Protein AF-A0A0Q4K9Y9-F1 (afdb_monomer_lite)

Structure (mmCIF, N/CA/C/O backbone):
data_AF-A0A0Q4K9Y9-F1
#
_entry.id   AF-A0A0Q4K9Y9-F1
#
loop_
_atom_site.group_PDB
_atom_site.id
_atom_site.type_symbol
_atom_site.label_atom_id
_atom_site.label_alt_id
_atom_site.label_comp_id
_atom_site.label_asym_id
_atom_site.label_entity_id
_atom_site.label_seq_id
_atom_site.pdbx_PDB_ins_code
_atom_site.Cartn_x
_atom_site.Cartn_y
_atom_site.Cartn_z
_atom_site.occupancy
_atom_site.B_iso_or_equiv
_atom_site.auth_seq_id
_atom_site.auth_comp_id
_atom_site.auth_asym_id
_atom_site.auth_atom_id
_atom_site.pdbx_PDB_model_num
ATOM 1 N N . MET A 1 1 ? -33.962 50.271 16.141 1.00 44.88 1 MET A N 1
ATOM 2 C CA . MET A 1 1 ? -34.435 49.535 14.952 1.00 44.88 1 MET A CA 1
ATOM 3 C C . MET A 1 1 ? -33.599 49.974 13.763 1.00 44.88 1 MET A C 1
ATOM 5 O O . MET A 1 1 ? -33.910 50.994 13.171 1.00 44.88 1 MET A O 1
ATOM 9 N N . THR A 1 2 ? -32.533 49.243 13.445 1.00 39.34 2 THR A N 1
ATOM 10 C CA . THR A 1 2 ? -31.875 49.299 12.133 1.00 39.34 2 THR A CA 1
ATOM 11 C C . THR A 1 2 ? -31.381 47.895 11.804 1.00 39.34 2 THR A C 1
ATOM 13 O O . THR A 1 2 ? -30.745 47.233 12.619 1.00 39.34 2 THR A O 1
ATOM 16 N N . SER A 1 3 ? -31.825 47.439 10.639 1.00 38.53 3 SER A N 1
ATOM 17 C CA . SER A 1 3 ? -31.730 46.093 10.086 1.00 38.53 3 SER A CA 1
ATOM 18 C C . SER A 1 3 ? -30.306 45.798 9.615 1.00 38.53 3 SER A C 1
ATOM 20 O O . SER A 1 3 ? -29.709 46.633 8.938 1.00 38.53 3 SER A O 1
ATOM 22 N N . SER A 1 4 ? -29.763 44.627 9.946 1.00 48.81 4 SER A N 1
ATOM 23 C CA . SER A 1 4 ? -28.552 44.104 9.308 1.00 48.81 4 SER A CA 1
ATOM 24 C C . SER A 1 4 ? -28.963 43.116 8.221 1.00 48.81 4 SER A C 1
ATOM 26 O O . SER A 1 4 ? -29.348 41.987 8.513 1.00 48.81 4 SER A O 1
ATOM 28 N N . ASP A 1 5 ? -28.889 43.562 6.969 1.00 46.50 5 ASP A N 1
ATOM 29 C CA . ASP A 1 5 ? -28.986 42.718 5.779 1.00 46.50 5 ASP A CA 1
ATOM 30 C C . ASP A 1 5 ? -27.807 41.732 5.744 1.00 46.50 5 ASP A C 1
ATOM 32 O O . ASP A 1 5 ? -26.665 42.090 5.448 1.00 46.50 5 ASP A O 1
ATOM 36 N N . VAL A 1 6 ? -28.087 40.467 6.057 1.00 47.22 6 VAL A N 1
ATOM 37 C CA . VAL A 1 6 ? -27.163 39.351 5.843 1.00 47.22 6 VAL A CA 1
ATOM 38 C C . VAL A 1 6 ? -27.212 38.981 4.360 1.00 47.22 6 VAL A C 1
ATOM 40 O O . VAL A 1 6 ? -28.148 38.334 3.894 1.00 47.22 6 VAL A O 1
ATOM 43 N N . ARG A 1 7 ? -26.188 39.381 3.600 1.00 43.59 7 ARG A N 1
ATOM 44 C CA . ARG A 1 7 ? -25.961 38.875 2.238 1.00 43.59 7 ARG A CA 1
ATOM 45 C C . ARG A 1 7 ? -25.400 37.456 2.321 1.00 43.59 7 ARG A C 1
ATOM 47 O O . ARG A 1 7 ? -24.248 37.262 2.697 1.00 43.59 7 ARG A O 1
ATOM 54 N N . ILE A 1 8 ? -26.216 36.472 1.959 1.00 41.38 8 ILE A N 1
ATOM 55 C CA . ILE A 1 8 ? -25.794 35.079 1.767 1.00 41.38 8 ILE A CA 1
ATOM 56 C C . ILE A 1 8 ? -24.933 35.018 0.491 1.00 41.38 8 ILE A C 1
ATOM 58 O O . ILE A 1 8 ? -25.406 35.461 -0.559 1.00 41.38 8 ILE A O 1
ATOM 62 N N . PRO A 1 9 ? -23.694 34.495 0.523 1.00 37.50 9 PRO A N 1
ATOM 63 C CA . PRO A 1 9 ? -22.949 34.247 -0.703 1.00 37.50 9 PRO A CA 1
ATOM 64 C C . PRO A 1 9 ? -23.558 33.052 -1.450 1.00 37.50 9 PRO A C 1
ATOM 66 O O . PRO A 1 9 ? -23.695 31.957 -0.907 1.00 37.50 9 PRO A O 1
ATOM 69 N N . THR A 1 10 ? -23.934 33.288 -2.706 1.00 39.50 10 THR A N 1
ATOM 70 C CA . THR A 1 10 ? -24.379 32.281 -3.675 1.00 39.50 10 THR A CA 1
ATOM 71 C C . THR A 1 10 ? -23.350 31.157 -3.784 1.00 39.50 10 THR A C 1
ATOM 73 O O . THR A 1 10 ? -22.170 31.415 -4.017 1.00 39.50 10 THR A O 1
ATOM 76 N N . ALA A 1 11 ? -23.807 29.913 -3.625 1.00 40.59 11 ALA A N 1
ATOM 77 C CA . ALA A 1 11 ? -23.000 28.713 -3.793 1.00 40.59 11 ALA A CA 1
ATOM 78 C C . ALA A 1 11 ? -22.326 28.708 -5.174 1.00 40.59 11 ALA A C 1
ATOM 80 O O . ALA A 1 11 ? -22.996 28.756 -6.205 1.00 40.59 11 ALA A O 1
ATOM 81 N N . ALA A 1 12 ? -20.994 28.651 -5.184 1.00 38.41 12 ALA A N 1
ATOM 82 C CA . ALA A 1 12 ? -20.236 28.367 -6.386 1.00 38.41 12 ALA A CA 1
ATOM 83 C C . ALA A 1 12 ? -20.557 26.932 -6.817 1.00 38.41 12 ALA A C 1
ATOM 85 O O . ALA A 1 12 ? -20.251 25.979 -6.099 1.00 38.41 12 ALA A O 1
ATOM 86 N N . THR A 1 13 ? -21.189 26.784 -7.980 1.00 37.94 13 THR A N 1
ATOM 87 C CA . THR A 1 13 ? -21.278 25.509 -8.688 1.00 37.94 13 THR A CA 1
ATOM 88 C C . THR A 1 13 ? -19.859 24.986 -8.866 1.00 37.94 13 THR A C 1
ATOM 90 O O . THR A 1 13 ? -19.076 25.544 -9.631 1.00 37.94 13 THR A O 1
ATOM 93 N N . THR A 1 14 ? -19.501 23.941 -8.122 1.00 46.16 14 THR A N 1
ATOM 94 C CA . THR A 1 14 ? -18.290 23.172 -8.388 1.00 46.16 14 THR A CA 1
ATOM 95 C C . THR A 1 14 ? -18.516 22.455 -9.711 1.00 46.16 14 THR A C 1
ATOM 97 O O . THR A 1 14 ? -19.141 21.397 -9.756 1.00 46.16 14 THR A O 1
ATOM 100 N N . GLU A 1 15 ? -18.058 23.054 -10.808 1.00 39.78 15 GLU A N 1
ATOM 101 C CA . GLU A 1 15 ? -17.815 22.292 -12.022 1.00 39.78 15 GLU A CA 1
ATOM 102 C C . GLU A 1 15 ? -16.814 21.199 -11.649 1.00 39.78 15 GLU A C 1
ATOM 104 O O . GLU A 1 15 ? -15.682 21.468 -11.245 1.00 39.78 15 GLU A O 1
ATOM 109 N N . ALA A 1 16 ? -17.273 19.951 -11.695 1.00 40.25 16 ALA A N 1
ATOM 110 C CA . ALA A 1 16 ? -16.411 18.797 -11.563 1.00 40.25 16 ALA A CA 1
ATOM 111 C C . ALA A 1 16 ? -15.458 18.805 -12.763 1.00 40.25 16 ALA A C 1
ATOM 113 O O . ALA A 1 16 ? -15.778 18.289 -13.835 1.00 40.25 16 ALA A O 1
ATOM 114 N N . THR A 1 17 ? -14.291 19.426 -12.586 1.00 36.25 17 THR A N 1
ATOM 115 C CA . THR A 1 17 ? -13.165 19.303 -13.505 1.00 36.25 17 THR A CA 1
ATOM 116 C C . THR A 1 17 ? -12.849 17.821 -13.611 1.00 36.25 17 THR A C 1
ATOM 118 O O . THR A 1 17 ? -12.277 17.220 -12.704 1.00 36.25 17 THR A O 1
ATOM 121 N N . THR A 1 18 ? -13.281 17.220 -14.716 1.00 44.06 18 THR A N 1
ATOM 122 C CA . THR A 1 18 ? -12.897 15.862 -15.087 1.00 44.06 18 THR A CA 1
ATOM 123 C C . THR A 1 18 ? -11.371 15.856 -15.158 1.00 44.06 18 THR A C 1
ATOM 125 O O . THR A 1 18 ? -10.824 16.630 -15.950 1.00 44.06 18 THR A O 1
ATOM 128 N N . PRO A 1 19 ? -10.654 15.068 -14.332 1.00 45.28 19 PRO A N 1
ATOM 129 C CA . PRO A 1 19 ? -9.206 15.012 -14.425 1.00 45.28 19 PRO A CA 1
ATOM 130 C C . PRO A 1 19 ? -8.852 14.583 -15.844 1.00 45.28 19 PRO A C 1
ATOM 132 O O . PRO A 1 19 ? -9.357 13.570 -16.332 1.00 45.28 19 PRO A O 1
ATOM 135 N N . ALA A 1 20 ? -8.037 15.393 -16.521 1.00 43.62 20 ALA A N 1
ATOM 136 C CA . ALA A 1 20 ? -7.559 15.084 -17.855 1.00 43.62 20 ALA A CA 1
ATOM 137 C C . ALA A 1 20 ? -6.973 13.669 -17.838 1.00 43.62 20 ALA A C 1
ATOM 139 O O . ALA A 1 20 ? -6.136 13.357 -16.988 1.00 43.62 20 ALA A O 1
ATOM 140 N N . ALA A 1 21 ? -7.446 12.825 -18.755 1.00 46.53 21 ALA A N 1
ATOM 141 C CA . ALA A 1 21 ? -6.944 11.479 -18.970 1.00 46.53 21 ALA A CA 1
ATOM 142 C C . ALA A 1 21 ? -5.487 11.564 -19.452 1.00 46.53 21 ALA A C 1
ATOM 144 O O . ALA A 1 21 ? -5.197 11.496 -20.645 1.00 46.53 21 ALA A O 1
ATOM 145 N N . GLY A 1 22 ? -4.563 11.772 -18.513 1.00 44.88 22 GLY A N 1
ATOM 146 C CA . GLY A 1 22 ? -3.159 11.466 -18.712 1.00 44.88 22 GLY A CA 1
ATOM 147 C C . GLY A 1 22 ? -3.084 9.998 -19.092 1.00 44.88 22 GLY A C 1
ATOM 148 O O . GLY A 1 22 ? -3.774 9.181 -18.480 1.00 44.88 22 GLY A O 1
ATOM 149 N N . SER A 1 23 ? -2.333 9.700 -20.151 1.00 47.75 23 SER A N 1
ATOM 150 C CA . SER A 1 23 ? -2.099 8.353 -20.669 1.00 47.75 23 SER A CA 1
ATOM 151 C C . SER A 1 23 ? -2.055 7.349 -19.523 1.00 47.75 23 SER A C 1
ATOM 153 O O . SER A 1 23 ? -1.130 7.380 -18.715 1.00 47.75 23 SER A O 1
ATOM 155 N N . LEU A 1 24 ? -3.091 6.517 -19.422 1.00 51.66 24 LEU A N 1
ATOM 156 C CA . LEU A 1 24 ? -3.132 5.449 -18.439 1.00 51.66 24 LEU A CA 1
ATOM 157 C C . LEU A 1 24 ? -1.911 4.579 -18.718 1.00 51.66 24 LEU A C 1
ATOM 159 O O . LEU A 1 24 ? -1.818 3.986 -19.796 1.00 51.66 24 LEU A O 1
ATOM 163 N N . ASP A 1 25 ? -0.963 4.542 -17.783 1.00 60.56 25 ASP A N 1
ATOM 164 C CA . ASP A 1 25 ? 0.138 3.591 -17.842 1.00 60.56 25 ASP A CA 1
ATOM 165 C C . ASP A 1 25 ? -0.470 2.212 -18.115 1.00 60.56 25 ASP A C 1
ATOM 167 O O . ASP A 1 25 ? -1.469 1.847 -17.496 1.00 60.56 25 ASP A O 1
ATOM 171 N N . ALA A 1 26 ? 0.074 1.429 -19.047 1.00 59.56 26 ALA A N 1
ATOM 172 C CA . ALA A 1 26 ? -0.499 0.116 -19.372 1.00 59.56 26 ALA A CA 1
ATOM 173 C C . ALA A 1 26 ? -0.608 -0.794 -18.126 1.00 59.56 26 ALA A C 1
ATOM 175 O O . ALA A 1 26 ? -1.499 -1.633 -18.038 1.00 59.56 26 ALA A O 1
ATOM 176 N N . GLN A 1 27 ? 0.256 -0.565 -17.128 1.00 59.00 27 GLN A N 1
ATOM 177 C CA . GLN A 1 27 ? 0.228 -1.204 -15.806 1.00 59.00 27 GLN A CA 1
ATOM 178 C C . GLN A 1 27 ? -0.930 -0.724 -14.910 1.00 59.00 27 GLN A C 1
ATOM 180 O O . GLN A 1 27 ? -1.291 -1.395 -13.947 1.00 59.00 27 GLN A O 1
ATOM 185 N N . ALA A 1 28 ? -1.515 0.438 -15.198 1.00 62.59 28 ALA A N 1
ATOM 186 C CA . ALA A 1 28 ? -2.654 0.993 -14.482 1.00 62.59 28 ALA A CA 1
ATOM 187 C C . ALA A 1 28 ? -4.012 0.464 -14.963 1.00 62.59 28 ALA A C 1
ATOM 189 O O . ALA A 1 28 ? -5.014 0.608 -14.257 1.00 62.59 28 ALA A O 1
ATOM 190 N N . VAL A 1 29 ? -4.055 -0.172 -16.136 1.00 70.94 29 VAL A N 1
ATOM 191 C CA . VAL A 1 29 ? -5.284 -0.735 -16.701 1.00 70.94 29 VAL A CA 1
ATOM 192 C C . VAL A 1 29 ? -5.828 -1.826 -15.774 1.00 70.94 29 VAL A C 1
ATOM 194 O O . VAL A 1 29 ? -5.149 -2.799 -15.463 1.00 70.94 29 VAL A O 1
ATOM 197 N N . GLY A 1 30 ? -7.069 -1.652 -15.312 1.00 74.06 30 GLY A N 1
ATOM 198 C CA . GLY A 1 30 ? -7.739 -2.583 -14.397 1.00 74.06 30 GLY A CA 1
ATOM 199 C C . GLY A 1 30 ? -7.471 -2.343 -12.906 1.00 74.06 30 GLY A C 1
ATOM 200 O O . GLY A 1 30 ? -8.092 -3.007 -12.074 1.00 74.06 30 GLY A O 1
ATOM 201 N N . ARG A 1 31 ? -6.614 -1.379 -12.534 1.00 74.75 31 ARG A N 1
ATOM 202 C CA . ARG A 1 31 ? -6.462 -0.970 -11.127 1.00 74.75 31 ARG A CA 1
ATOM 203 C C . ARG A 1 31 ? -7.713 -0.233 -10.657 1.00 74.75 31 ARG A C 1
ATOM 205 O O . ARG A 1 31 ? -8.300 0.565 -11.385 1.00 74.75 31 ARG A O 1
ATOM 212 N N . ARG A 1 32 ? -8.088 -0.462 -9.400 1.00 79.88 32 ARG A N 1
ATOM 213 C CA . ARG A 1 32 ? -9.171 0.257 -8.725 1.00 79.88 32 ARG A CA 1
ATOM 214 C C . ARG A 1 32 ? -8.599 1.040 -7.552 1.00 79.88 32 ARG A C 1
ATOM 216 O O . ARG A 1 32 ? -7.922 0.463 -6.707 1.00 79.88 32 ARG A O 1
ATOM 223 N N . ILE A 1 33 ? -8.903 2.334 -7.486 1.00 81.19 33 ILE A N 1
ATOM 224 C CA . ILE A 1 33 ? -8.638 3.137 -6.290 1.00 81.19 33 ILE A CA 1
ATOM 225 C C . ILE A 1 33 ? -9.729 2.813 -5.268 1.00 81.19 33 ILE A C 1
ATOM 227 O O . ILE A 1 33 ? -10.920 2.882 -5.578 1.00 81.19 33 ILE A O 1
ATOM 231 N N . LEU A 1 34 ? -9.317 2.420 -4.065 1.00 81.50 34 LEU A N 1
ATOM 232 C CA . LEU A 1 34 ? -10.215 2.119 -2.955 1.00 81.50 34 LEU A CA 1
ATOM 233 C C . LEU A 1 34 ? -10.232 3.295 -1.980 1.00 81.50 34 LEU A C 1
ATOM 235 O O . LEU A 1 34 ? -9.189 3.867 -1.673 1.00 81.50 34 LEU A O 1
ATOM 239 N N . SER A 1 35 ? -11.417 3.632 -1.472 1.00 83.94 35 SER A N 1
ATOM 240 C CA . SER A 1 35 ? -11.558 4.595 -0.380 1.00 83.94 35 SER A CA 1
ATOM 241 C C . SER A 1 35 ? -11.353 3.868 0.945 1.00 83.94 35 SER A C 1
ATOM 243 O O . SER A 1 35 ? -12.245 3.154 1.407 1.00 83.94 35 SER A O 1
ATOM 245 N N . THR A 1 36 ? -10.178 4.029 1.547 1.00 86.94 36 THR A N 1
ATOM 246 C CA . THR A 1 36 ? -9.765 3.300 2.754 1.00 86.94 36 THR A CA 1
ATOM 247 C C . THR A 1 36 ? -9.843 4.184 3.991 1.00 86.94 36 THR A C 1
ATOM 249 O O . THR A 1 36 ? -9.350 5.307 3.957 1.00 86.94 36 THR A O 1
ATOM 252 N N . ALA A 1 37 ? -10.416 3.670 5.077 1.00 87.75 37 ALA A N 1
ATOM 253 C CA . ALA A 1 37 ? -10.360 4.301 6.392 1.00 87.75 37 ALA A CA 1
ATOM 254 C C . ALA A 1 37 ? -9.014 4.023 7.077 1.00 87.75 37 ALA A C 1
ATOM 256 O O . ALA A 1 37 ? -8.411 4.929 7.648 1.00 87.75 37 ALA A O 1
ATOM 257 N N . PHE A 1 38 ? -8.517 2.784 6.970 1.00 87.56 38 PHE A N 1
ATOM 258 C CA . PHE A 1 38 ? -7.258 2.371 7.587 1.00 87.56 38 PHE A CA 1
ATOM 259 C C . PHE A 1 38 ? -6.466 1.414 6.698 1.00 87.56 38 PHE A C 1
ATOM 261 O O . PHE A 1 38 ? -7.020 0.548 6.018 1.00 87.56 38 PHE A O 1
ATOM 268 N N . VAL A 1 39 ? -5.141 1.553 6.754 1.00 89.44 39 VAL A N 1
ATOM 269 C CA . VAL A 1 39 ? -4.180 0.602 6.190 1.00 89.44 39 VAL A CA 1
ATOM 270 C C . VAL A 1 39 ? -3.188 0.240 7.286 1.00 89.44 39 VAL A C 1
ATOM 272 O O . VAL A 1 39 ? -2.571 1.120 7.887 1.00 89.44 39 VAL A O 1
ATOM 275 N N . ARG A 1 40 ? -3.027 -1.057 7.546 1.00 89.00 40 ARG A N 1
ATOM 276 C CA . ARG A 1 40 ? -2.082 -1.575 8.538 1.00 89.00 40 ARG A CA 1
ATOM 277 C C . ARG A 1 40 ? -1.145 -2.585 7.890 1.00 89.00 40 ARG A C 1
ATOM 279 O O . ARG A 1 40 ? -1.599 -3.565 7.303 1.00 89.00 40 ARG A O 1
ATOM 286 N N . VAL A 1 41 ? 0.155 -2.356 8.064 1.00 84.44 41 VAL A N 1
ATOM 287 C CA . VAL A 1 41 ? 1.217 -3.313 7.736 1.00 84.44 41 VAL A CA 1
ATOM 288 C C . VAL A 1 41 ? 1.625 -4.003 9.031 1.00 84.44 41 VAL A C 1
ATOM 290 O O . VAL A 1 41 ? 2.126 -3.357 9.953 1.00 84.44 41 VAL A O 1
ATOM 293 N N . GLY A 1 42 ? 1.335 -5.294 9.138 1.00 79.56 42 GLY A N 1
ATOM 294 C CA . GLY A 1 42 ? 1.705 -6.095 10.294 1.00 79.56 42 GLY A CA 1
ATOM 295 C C . GLY A 1 42 ? 3.142 -6.624 10.186 1.00 79.56 42 GLY A C 1
ATOM 296 O O . GLY A 1 42 ? 3.626 -6.879 9.080 1.00 79.56 42 GLY A O 1
ATOM 297 N N . PRO A 1 43 ? 3.845 -6.818 11.318 1.00 76.62 43 PRO A N 1
ATOM 298 C CA . PRO A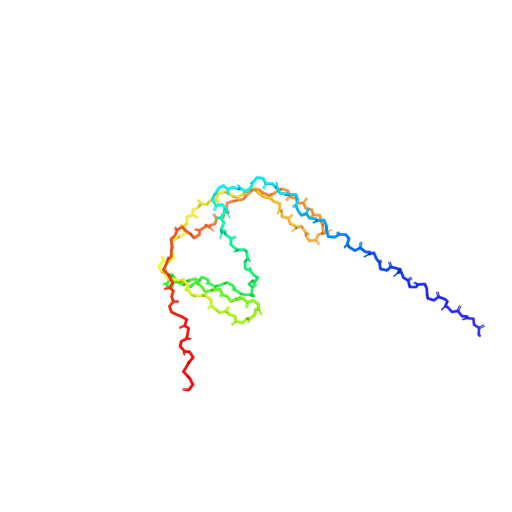 1 43 ? 5.180 -7.430 11.331 1.00 76.62 43 PRO A CA 1
ATOM 299 C C . PRO A 1 43 ? 5.161 -8.910 10.905 1.00 76.62 43 PRO A C 1
ATOM 301 O O . PRO A 1 43 ? 6.205 -9.503 10.660 1.00 76.62 43 PRO A O 1
ATOM 304 N N . ASP A 1 44 ? 3.971 -9.497 10.821 1.00 77.19 44 ASP A N 1
ATOM 305 C CA . ASP A 1 44 ? 3.655 -10.858 10.397 1.00 77.19 44 ASP A CA 1
ATOM 306 C C . ASP A 1 44 ? 3.558 -11.017 8.865 1.00 77.19 44 ASP A C 1
ATOM 308 O O . ASP A 1 44 ? 3.245 -12.104 8.381 1.00 77.19 44 ASP A O 1
ATOM 312 N N . GLY A 1 45 ? 3.816 -9.954 8.091 1.00 74.88 45 GLY A N 1
ATOM 313 C CA . GLY A 1 45 ? 3.739 -9.982 6.624 1.00 74.88 45 GLY A CA 1
ATOM 314 C C . GLY A 1 45 ? 2.319 -9.822 6.074 1.00 74.88 45 GLY A C 1
ATOM 315 O O . GLY A 1 45 ? 2.065 -10.144 4.909 1.00 74.88 45 GLY A O 1
ATOM 316 N N . TYR A 1 46 ? 1.394 -9.332 6.906 1.00 86.81 46 TYR A N 1
ATOM 317 C CA . TYR A 1 46 ? 0.009 -9.071 6.533 1.00 86.81 46 TYR A CA 1
ATOM 318 C C . TYR A 1 46 ? -0.200 -7.600 6.194 1.00 86.81 46 TYR A C 1
ATOM 320 O O . TYR A 1 46 ? 0.242 -6.707 6.921 1.00 86.81 46 TYR A O 1
ATOM 328 N N . LEU A 1 47 ? -0.961 -7.347 5.131 1.00 89.81 47 LEU A N 1
ATOM 329 C CA . LEU A 1 47 ? -1.486 -6.021 4.818 1.00 89.81 47 LEU A CA 1
ATOM 330 C C . LEU A 1 47 ? -3.005 -6.054 4.965 1.00 89.81 47 LEU A C 1
ATOM 332 O O . LEU A 1 47 ? -3.698 -6.777 4.249 1.00 89.81 47 LEU A O 1
ATOM 336 N N . THR A 1 48 ? -3.512 -5.300 5.937 1.00 90.69 48 THR A N 1
ATOM 337 C CA . THR A 1 48 ? -4.951 -5.162 6.188 1.00 90.69 48 THR A CA 1
ATOM 338 C C . THR A 1 48 ? -5.410 -3.804 5.684 1.00 90.69 48 THR A C 1
ATOM 340 O O . THR A 1 48 ? -4.821 -2.782 6.044 1.00 90.69 48 THR A O 1
ATOM 343 N N . VAL A 1 49 ? -6.451 -3.801 4.856 1.00 90.25 49 VAL A N 1
ATOM 344 C CA . VAL A 1 49 ? -7.074 -2.595 4.311 1.00 90.25 49 VAL A CA 1
ATOM 345 C C . VAL A 1 49 ? -8.536 -2.591 4.710 1.00 90.25 49 VAL A C 1
ATOM 347 O O . VAL A 1 49 ? -9.284 -3.496 4.346 1.00 90.25 49 VAL A O 1
ATOM 350 N N . GLU A 1 50 ? -8.943 -1.563 5.436 1.00 92.00 50 GLU A N 1
ATOM 351 C CA . GLU A 1 50 ? -10.339 -1.333 5.784 1.00 92.00 50 GLU A CA 1
ATOM 352 C C . GLU A 1 50 ? -10.882 -0.218 4.897 1.00 92.00 50 GLU A C 1
ATOM 354 O O . GLU A 1 50 ? -10.402 0.917 4.922 1.00 92.00 50 GLU A O 1
ATOM 359 N N . GLU A 1 51 ? -11.866 -0.550 4.069 1.00 92.19 51 GLU A N 1
ATOM 360 C CA . GLU A 1 51 ? -12.608 0.408 3.261 1.00 92.19 51 GLU A CA 1
ATOM 361 C C . GLU A 1 51 ? -13.532 1.243 4.160 1.00 92.19 51 GLU A C 1
ATOM 363 O O . GLU A 1 51 ? -14.088 0.741 5.136 1.00 92.19 51 GLU A O 1
ATOM 368 N N . HIS A 1 52 ? -13.783 2.504 3.796 1.00 87.75 52 HIS A N 1
ATOM 369 C CA . HIS A 1 52 ? -14.728 3.370 4.521 1.00 87.75 52 HIS A CA 1
ATOM 370 C C . HIS A 1 52 ? -16.141 2.765 4.652 1.00 87.75 52 HIS A C 1
ATOM 372 O O . HIS A 1 52 ? -16.877 3.112 5.569 1.00 87.75 52 HIS A O 1
ATOM 378 N N . GLY A 1 53 ? -16.517 1.848 3.752 1.0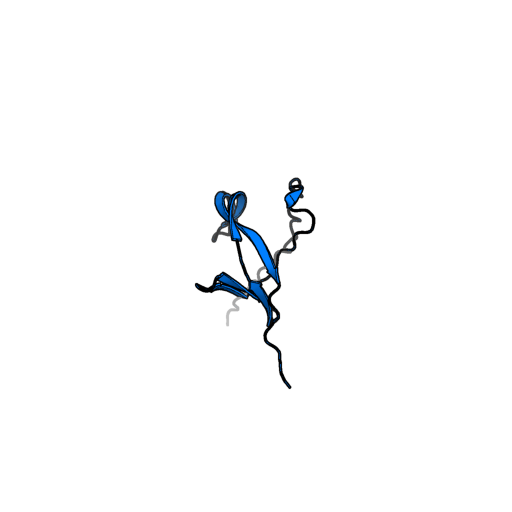0 85.94 53 GLY A N 1
ATOM 379 C CA . GLY A 1 53 ? -17.772 1.093 3.805 1.00 85.94 53 GLY A CA 1
ATOM 380 C C . GLY A 1 53 ? -17.768 -0.112 4.757 1.00 85.94 53 GLY A C 1
ATOM 381 O O . GLY A 1 53 ? -18.679 -0.928 4.677 1.00 85.94 53 GLY A O 1
ATOM 382 N N . GLY A 1 54 ? -16.742 -0.275 5.601 1.00 86.38 54 GLY A N 1
ATOM 383 C CA . GLY A 1 54 ? -16.638 -1.363 6.584 1.00 86.38 54 GLY A CA 1
ATOM 384 C C . GLY A 1 54 ? -16.155 -2.703 6.018 1.00 86.38 54 GLY A C 1
ATOM 385 O O . GLY A 1 54 ? -16.083 -3.693 6.739 1.00 86.38 54 GLY A O 1
ATOM 386 N N . ARG A 1 55 ? -15.812 -2.758 4.727 1.00 89.81 55 ARG A N 1
ATOM 387 C CA . ARG A 1 55 ? -15.222 -3.944 4.094 1.00 89.81 55 ARG A CA 1
ATOM 388 C C . ARG A 1 55 ? -13.749 -4.059 4.467 1.00 89.81 55 ARG A C 1
ATOM 390 O O . ARG A 1 55 ? -12.997 -3.109 4.271 1.00 89.81 55 ARG A O 1
ATOM 397 N N . THR A 1 56 ? -13.322 -5.242 4.895 1.00 90.44 56 THR A N 1
ATOM 398 C CA . THR A 1 56 ? -11.912 -5.520 5.194 1.00 90.44 56 THR A CA 1
ATOM 399 C C . THR A 1 56 ? -11.311 -6.451 4.148 1.00 90.44 56 THR A C 1
ATOM 401 O O . THR A 1 56 ? -11.834 -7.533 3.879 1.00 90.44 56 THR A O 1
ATOM 404 N N . LEU A 1 57 ? -10.182 -6.040 3.582 1.00 88.88 57 LEU A N 1
ATOM 405 C CA . LEU A 1 57 ? -9.332 -6.844 2.715 1.00 88.88 57 LEU A CA 1
ATOM 406 C C . LEU A 1 57 ? -8.082 -7.239 3.498 1.00 88.88 57 LEU A C 1
ATOM 408 O O . LEU A 1 57 ? -7.416 -6.390 4.091 1.00 88.88 57 LEU A O 1
ATOM 412 N N . VAL A 1 58 ? -7.751 -8.528 3.481 1.00 90.44 58 VAL A N 1
ATOM 413 C CA . VAL A 1 58 ? -6.531 -9.052 4.100 1.00 90.44 58 VAL A CA 1
ATOM 414 C C . VAL A 1 58 ? -5.666 -9.652 3.007 1.00 90.44 58 VAL A C 1
ATOM 416 O O . VAL A 1 58 ? -6.105 -10.538 2.276 1.00 90.44 58 VAL A O 1
ATOM 419 N N . LEU A 1 59 ? -4.429 -9.185 2.909 1.00 89.50 59 LEU A N 1
ATOM 420 C CA . LEU A 1 59 ? -3.401 -9.742 2.041 1.00 89.50 59 LEU A CA 1
ATOM 421 C C . LEU A 1 59 ? -2.327 -10.415 2.899 1.00 89.50 59 LEU A C 1
ATOM 423 O O . LEU A 1 59 ? -1.957 -9.899 3.954 1.00 89.50 59 LEU A O 1
ATOM 427 N N . ARG A 1 60 ? -1.853 -11.577 2.445 1.00 88.81 60 ARG A N 1
ATOM 428 C CA . ARG A 1 60 ? -0.804 -12.393 3.079 1.00 88.81 60 ARG A CA 1
ATOM 429 C C . ARG A 1 60 ? 0.374 -12.549 2.125 1.00 88.81 60 ARG A C 1
ATOM 431 O O . ARG A 1 60 ? 0.203 -12.370 0.919 1.00 88.81 60 ARG A O 1
ATOM 438 N N . ASP A 1 61 ? 1.539 -12.916 2.654 1.00 86.44 61 ASP A N 1
ATOM 439 C CA . ASP A 1 61 ? 2.774 -13.100 1.876 1.00 86.44 61 ASP A CA 1
ATOM 440 C C . ASP A 1 61 ? 3.092 -11.876 0.998 1.00 86.44 61 ASP A C 1
ATOM 442 O O . ASP A 1 61 ? 3.409 -11.990 -0.190 1.00 86.44 61 ASP A O 1
ATOM 446 N N . VAL A 1 62 ? 2.925 -10.681 1.574 1.00 85.56 62 VAL A N 1
ATOM 447 C CA . VAL A 1 62 ? 3.039 -9.417 0.844 1.00 85.56 62 VAL A CA 1
ATOM 448 C C . VAL A 1 62 ? 4.503 -9.143 0.522 1.00 85.56 62 VAL A C 1
ATOM 450 O O . VAL A 1 62 ? 5.330 -8.950 1.412 1.00 85.56 62 VAL A O 1
ATOM 453 N N . THR A 1 63 ? 4.817 -9.090 -0.768 1.00 85.50 63 THR A N 1
ATOM 454 C CA . THR A 1 63 ? 6.127 -8.675 -1.270 1.00 85.50 63 THR A CA 1
ATOM 455 C C . THR A 1 63 ? 6.037 -7.237 -1.754 1.00 85.50 63 THR A C 1
ATOM 457 O O . THR A 1 63 ? 5.256 -6.927 -2.657 1.00 85.50 63 THR A O 1
ATOM 460 N N . MET A 1 64 ? 6.850 -6.366 -1.159 1.00 83.62 64 MET A N 1
ATOM 461 C CA . MET A 1 64 ? 6.950 -4.962 -1.548 1.00 83.62 64 MET A CA 1
ATOM 462 C C . MET A 1 64 ? 8.072 -4.778 -2.573 1.00 83.62 64 MET A C 1
ATOM 464 O O . MET A 1 64 ? 9.200 -5.217 -2.351 1.00 83.62 64 MET A O 1
ATOM 468 N N . GLY A 1 65 ? 7.774 -4.112 -3.682 1.00 83.12 65 GLY A N 1
ATOM 469 C CA . GLY A 1 65 ? 8.755 -3.629 -4.649 1.00 83.12 65 GLY A CA 1
ATOM 470 C C . GLY A 1 65 ? 8.960 -2.126 -4.500 1.00 83.12 65 GLY A C 1
ATOM 471 O O . GLY A 1 65 ? 8.043 -1.404 -4.117 1.00 83.12 65 GLY A O 1
ATOM 472 N N . LYS A 1 66 ? 10.160 -1.633 -4.813 1.00 86.12 66 LYS A N 1
ATOM 473 C CA . LYS A 1 66 ? 10.392 -0.191 -4.940 1.00 86.12 66 LYS A CA 1
ATOM 474 C C . LYS A 1 66 ? 9.875 0.273 -6.300 1.00 86.12 66 LYS A C 1
ATOM 476 O O . LYS A 1 66 ? 10.237 -0.312 -7.321 1.00 86.12 66 LYS A O 1
ATOM 481 N N . HIS A 1 67 ? 9.098 1.344 -6.311 1.00 83.12 67 HIS A N 1
ATOM 482 C CA . HIS A 1 67 ? 8.663 2.003 -7.530 1.00 83.12 67 HIS A CA 1
ATOM 483 C C . HIS A 1 67 ? 8.761 3.518 -7.364 1.00 83.12 67 HIS A C 1
ATOM 485 O O . HIS A 1 67 ? 8.412 4.054 -6.315 1.00 83.12 67 HIS A O 1
ATOM 491 N N . ASP A 1 68 ? 9.234 4.216 -8.388 1.00 83.81 68 ASP A N 1
ATOM 492 C CA . ASP A 1 68 ? 9.248 5.674 -8.379 1.00 83.81 68 ASP A CA 1
ATOM 493 C C . ASP A 1 68 ? 7.964 6.157 -9.058 1.00 83.81 68 ASP A C 1
ATOM 495 O O . ASP A 1 68 ? 7.700 5.828 -10.213 1.00 83.81 68 ASP A O 1
ATOM 499 N N . TYR A 1 69 ? 7.140 6.908 -8.331 1.00 76.06 69 TYR A N 1
ATOM 500 C CA . TYR A 1 69 ? 5.903 7.472 -8.862 1.00 76.06 69 TYR A CA 1
ATOM 501 C C . TYR A 1 69 ? 6.068 8.972 -9.062 1.00 76.06 69 TYR A C 1
ATOM 503 O O . TYR A 1 69 ? 6.432 9.692 -8.130 1.00 76.06 69 TYR A O 1
ATOM 511 N N . CYS A 1 70 ? 5.748 9.432 -10.270 1.00 82.62 70 CYS A N 1
ATOM 512 C CA . CYS A 1 70 ? 5.629 10.840 -10.612 1.00 82.62 70 CYS A CA 1
ATOM 513 C C . CYS A 1 70 ? 4.169 11.154 -10.929 1.00 82.62 70 CYS A C 1
ATOM 515 O O . CYS A 1 70 ? 3.644 10.710 -11.947 1.00 82.62 70 CYS A O 1
ATOM 517 N N . GLY A 1 71 ? 3.514 11.941 -10.084 1.00 80.94 71 GLY A N 1
ATOM 518 C CA . GLY A 1 71 ? 2.110 12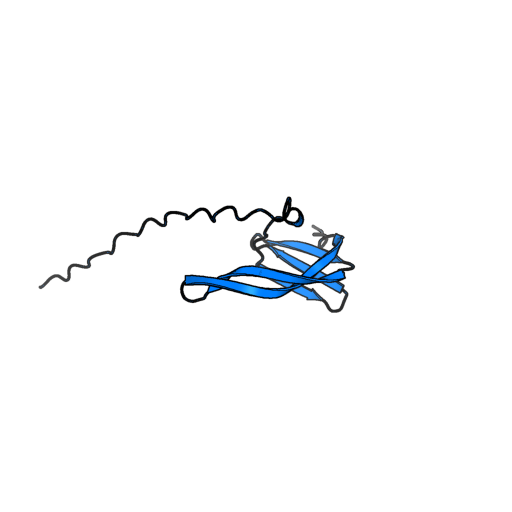.281 -10.267 1.00 80.94 71 GLY A CA 1
ATOM 519 C C . GLY A 1 71 ? 1.753 13.648 -9.724 1.00 80.94 71 GLY A C 1
ATOM 520 O O . GLY A 1 71 ? 2.615 14.440 -9.345 1.00 80.94 71 GLY A O 1
ATOM 521 N N . ILE A 1 72 ? 0.454 13.929 -9.716 1.00 82.81 72 ILE A N 1
ATOM 522 C CA . ILE A 1 72 ? -0.083 15.164 -9.159 1.00 82.81 72 ILE A CA 1
ATOM 523 C C . ILE A 1 72 ? -0.603 14.886 -7.752 1.00 82.81 72 ILE A C 1
ATOM 525 O O . ILE A 1 72 ? -1.436 14.002 -7.559 1.00 82.81 72 ILE A O 1
ATOM 529 N N . GLN A 1 73 ? -0.104 15.641 -6.778 1.00 79.19 73 GLN A N 1
ATOM 530 C CA . GLN A 1 73 ? -0.571 15.605 -5.399 1.00 79.19 73 GLN A CA 1
ATOM 531 C C . GLN A 1 73 ? -1.363 16.875 -5.096 1.00 79.19 73 GLN A C 1
ATOM 533 O O . GLN A 1 73 ? -0.925 17.982 -5.414 1.00 79.19 73 GLN A O 1
ATOM 538 N N . ALA A 1 74 ? -2.535 1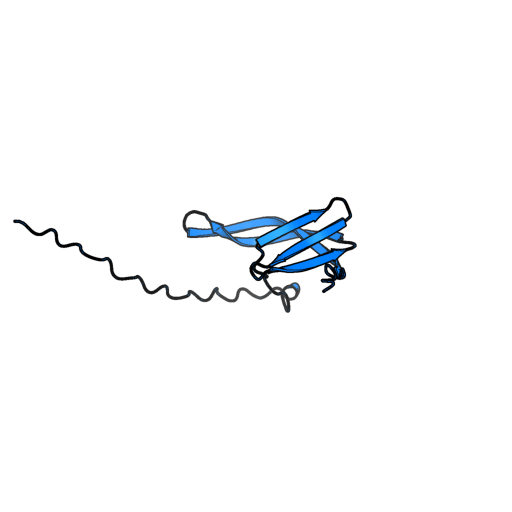6.700 -4.488 1.00 79.50 74 ALA A N 1
ATOM 539 C CA . ALA A 1 74 ? -3.292 17.803 -3.916 1.00 79.50 74 ALA A CA 1
ATOM 540 C C . ALA A 1 74 ? -2.602 18.270 -2.629 1.00 79.50 74 ALA A C 1
ATOM 542 O O . ALA A 1 74 ? -2.313 17.462 -1.742 1.00 79.50 74 ALA A O 1
ATOM 543 N N . LEU A 1 75 ? -2.312 19.564 -2.559 1.00 80.38 75 LEU A N 1
ATOM 544 C CA . LEU A 1 75 ? -1.683 20.219 -1.422 1.00 80.38 75 LEU A CA 1
ATOM 545 C C . LEU A 1 75 ? -2.758 20.729 -0.443 1.00 80.38 75 LEU A C 1
ATOM 547 O O . LEU A 1 75 ? -3.910 20.931 -0.837 1.00 80.38 75 LEU A O 1
ATOM 551 N N . PRO A 1 76 ? -2.408 20.958 0.837 1.00 81.94 76 PRO A N 1
ATOM 552 C CA . PRO A 1 76 ? -3.363 21.406 1.856 1.00 81.94 76 PRO A CA 1
ATOM 553 C C . PRO A 1 76 ? -4.040 22.752 1.554 1.00 81.94 76 PRO A C 1
ATOM 555 O O . PRO A 1 76 ? -5.104 23.035 2.094 1.00 81.94 76 PRO A O 1
ATOM 558 N N . ASP A 1 77 ? -3.432 23.579 0.704 1.00 87.50 77 ASP A N 1
ATOM 559 C CA . ASP A 1 77 ? -3.944 24.883 0.267 1.00 87.50 77 ASP A CA 1
ATOM 560 C C . ASP A 1 77 ? -4.897 24.795 -0.942 1.00 87.50 77 ASP A C 1
ATOM 562 O O . ASP A 1 77 ? -5.313 25.816 -1.488 1.00 87.50 77 ASP A O 1
ATOM 566 N N . GLY A 1 78 ? -5.249 23.577 -1.369 1.00 82.12 78 GLY A N 1
ATOM 567 C CA . GLY A 1 78 ? -6.114 23.330 -2.522 1.00 82.12 78 GLY A CA 1
ATOM 568 C C . GLY A 1 78 ? -5.406 23.459 -3.871 1.00 82.12 78 GLY A C 1
ATOM 569 O O . GLY A 1 78 ? -6.041 23.270 -4.910 1.00 82.12 78 GLY A O 1
ATOM 570 N N . THR A 1 79 ? -4.103 23.749 -3.886 1.00 88.50 79 THR A N 1
ATOM 571 C CA . THR A 1 79 ? -3.311 23.718 -5.116 1.00 88.50 79 THR A CA 1
ATOM 572 C C . THR A 1 79 ? -2.894 22.288 -5.460 1.00 88.50 79 THR A C 1
ATOM 574 O O . THR A 1 79 ? -3.019 21.355 -4.664 1.00 88.50 79 THR A O 1
ATOM 577 N N . THR A 1 80 ? -2.418 22.089 -6.688 1.00 85.12 80 THR A N 1
ATOM 578 C CA . THR A 1 80 ? -1.885 20.799 -7.129 1.00 85.12 80 THR A CA 1
ATOM 579 C C . THR A 1 80 ? -0.429 20.955 -7.539 1.00 85.12 80 THR A C 1
ATOM 581 O O . THR A 1 80 ? -0.067 21.890 -8.253 1.00 85.12 80 THR A O 1
ATOM 584 N N . GLY A 1 81 ? 0.419 20.043 -7.068 1.00 82.75 81 GLY A N 1
ATOM 585 C CA . GLY A 1 81 ? 1.849 20.029 -7.364 1.00 82.75 81 GLY A CA 1
ATOM 586 C C . GLY A 1 81 ? 2.258 18.729 -8.040 1.00 82.75 81 GLY A C 1
ATOM 587 O O . GLY A 1 81 ? 1.716 17.666 -7.733 1.00 82.75 81 GLY A O 1
ATOM 588 N N . LYS A 1 82 ? 3.237 18.794 -8.951 1.00 86.94 82 LYS A N 1
ATOM 589 C CA . LYS A 1 82 ? 3.916 17.582 -9.423 1.00 86.94 82 LYS A CA 1
ATOM 590 C C . LYS A 1 82 ? 4.845 17.085 -8.324 1.00 86.94 82 LYS A C 1
ATOM 592 O O . LYS A 1 82 ? 5.721 17.825 -7.883 1.00 86.94 82 LYS A O 1
ATOM 597 N N . ILE A 1 83 ? 4.676 15.832 -7.932 1.00 82.88 83 ILE A N 1
ATOM 598 C CA . ILE A 1 83 ? 5.572 15.143 -7.013 1.00 82.88 83 ILE A CA 1
ATOM 599 C C . ILE A 1 83 ? 6.146 13.919 -7.707 1.00 82.88 83 ILE A C 1
ATOM 601 O O . ILE A 1 83 ? 5.415 13.153 -8.327 1.00 82.88 83 ILE A O 1
ATOM 605 N N . CYS A 1 84 ? 7.458 13.751 -7.589 1.00 85.00 84 CYS A N 1
ATOM 606 C CA . CYS A 1 84 ? 8.137 12.501 -7.878 1.00 85.00 84 CYS A CA 1
ATOM 607 C C . CYS A 1 84 ? 8.710 11.990 -6.564 1.00 85.00 84 CYS A C 1
ATOM 609 O O . CYS A 1 84 ? 9.519 12.677 -5.940 1.00 85.00 84 CYS A O 1
ATOM 611 N N . ALA A 1 85 ? 8.278 10.816 -6.129 1.00 83.31 85 ALA A N 1
ATOM 612 C CA . ALA A 1 85 ? 8.785 10.204 -4.913 1.00 83.31 85 ALA A CA 1
ATOM 613 C C . ALA A 1 85 ? 8.879 8.687 -5.072 1.00 83.31 85 ALA A C 1
ATOM 615 O O . ALA A 1 85 ? 8.180 8.078 -5.883 1.00 83.31 85 ALA A O 1
ATOM 616 N N . ALA A 1 86 ? 9.775 8.090 -4.291 1.00 84.12 86 ALA A N 1
ATOM 617 C CA . ALA A 1 86 ? 9.865 6.646 -4.175 1.00 84.12 86 ALA A CA 1
ATOM 618 C C . ALA A 1 86 ? 8.719 6.146 -3.291 1.00 84.12 86 ALA A C 1
ATOM 620 O O . ALA A 1 86 ? 8.541 6.621 -2.167 1.00 84.12 86 ALA A O 1
ATOM 621 N N . TYR A 1 87 ? 7.977 5.162 -3.784 1.00 79.50 87 TYR A N 1
ATOM 622 C CA . TYR A 1 87 ? 6.929 4.463 -3.052 1.00 79.50 87 TYR A CA 1
ATOM 623 C C . TYR A 1 87 ? 7.190 2.955 -3.065 1.00 79.50 87 TYR A C 1
ATOM 625 O O . TYR A 1 87 ? 7.919 2.422 -3.904 1.00 79.50 87 TYR A O 1
ATOM 633 N N . GLY A 1 88 ? 6.604 2.261 -2.091 1.00 81.25 88 GLY A N 1
ATOM 634 C CA . GLY A 1 88 ? 6.522 0.806 -2.103 1.00 81.25 88 GLY A CA 1
ATOM 635 C C . GLY A 1 88 ? 5.245 0.370 -2.810 1.00 81.25 88 GLY A C 1
ATOM 636 O O . GLY A 1 88 ? 4.169 0.826 -2.429 1.00 81.25 88 GLY A O 1
ATOM 637 N N . ASP A 1 89 ? 5.358 -0.516 -3.795 1.00 81.88 89 ASP A N 1
ATOM 638 C CA . ASP A 1 89 ? 4.215 -1.168 -4.439 1.00 81.88 89 ASP A CA 1
ATOM 639 C C . ASP A 1 89 ? 4.101 -2.629 -3.993 1.00 81.88 89 ASP A C 1
ATOM 641 O O . ASP A 1 89 ? 5.109 -3.281 -3.704 1.00 81.88 89 ASP A O 1
ATOM 645 N N . VAL A 1 90 ? 2.881 -3.159 -3.949 1.00 82.44 90 VAL A N 1
ATOM 646 C CA . VAL A 1 90 ? 2.643 -4.581 -3.676 1.00 82.44 90 VAL A CA 1
ATOM 647 C C . VAL A 1 90 ? 2.822 -5.345 -4.985 1.00 82.44 90 VAL A C 1
ATOM 649 O O . VAL A 1 90 ? 1.918 -5.396 -5.815 1.00 82.44 90 VAL A O 1
ATOM 652 N N . VAL A 1 91 ? 3.992 -5.958 -5.172 1.00 86.44 91 VAL A N 1
ATOM 653 C CA . VAL A 1 91 ? 4.319 -6.696 -6.408 1.00 86.44 91 VAL A CA 1
ATOM 654 C C . VAL A 1 91 ? 3.816 -8.138 -6.389 1.00 86.44 91 VAL A C 1
ATOM 656 O O . VAL A 1 91 ? 3.623 -8.743 -7.442 1.00 86.44 91 VAL A O 1
ATOM 659 N N . ALA A 1 92 ? 3.588 -8.694 -5.199 1.00 84.69 92 ALA A N 1
ATOM 660 C CA . ALA A 1 92 ? 2.945 -9.987 -5.018 1.00 84.69 92 ALA A CA 1
ATOM 661 C C . ALA A 1 92 ? 2.247 -10.049 -3.658 1.00 84.69 92 ALA A C 1
ATOM 663 O O . ALA A 1 92 ? 2.756 -9.534 -2.663 1.00 84.69 92 ALA A O 1
ATOM 664 N N . ALA A 1 93 ? 1.090 -10.702 -3.620 1.00 87.62 93 ALA A N 1
ATOM 665 C CA . ALA A 1 93 ? 0.381 -11.038 -2.395 1.00 87.62 93 ALA A CA 1
ATOM 666 C C . ALA A 1 93 ? -0.570 -12.210 -2.652 1.00 87.62 93 ALA A C 1
ATOM 668 O O . ALA A 1 93 ? -1.004 -12.447 -3.783 1.00 87.62 93 ALA A O 1
ATOM 669 N N . ARG A 1 94 ? -0.941 -12.918 -1.588 1.00 85.81 94 ARG A N 1
ATOM 670 C CA . ARG A 1 94 ? -2.037 -13.888 -1.592 1.00 85.81 94 ARG A CA 1
ATOM 671 C C . ARG A 1 94 ? -3.254 -13.283 -0.912 1.00 85.81 94 ARG A C 1
ATOM 673 O O . ARG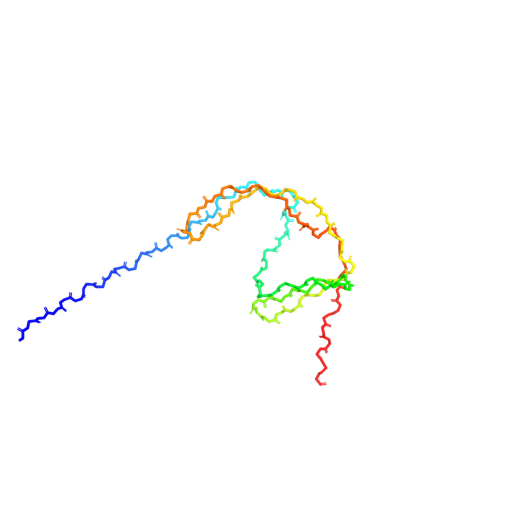 A 1 94 ? -3.131 -12.616 0.115 1.00 85.81 94 ARG A O 1
ATOM 680 N N . ALA A 1 95 ? -4.437 -13.552 -1.454 1.00 83.44 95 ALA A N 1
ATOM 681 C CA . ALA A 1 95 ? -5.675 -13.216 -0.766 1.00 83.44 95 ALA A CA 1
ATOM 682 C C . ALA A 1 95 ? -5.732 -13.976 0.568 1.00 83.44 95 ALA A C 1
ATOM 684 O O . ALA A 1 95 ? -5.608 -15.201 0.611 1.00 83.44 95 ALA A O 1
ATOM 685 N N . GLY A 1 96 ? -5.900 -13.244 1.662 1.00 73.69 96 GLY A N 1
ATOM 686 C CA . GLY A 1 96 ? -6.244 -13.814 2.950 1.00 73.69 96 GLY A CA 1
ATOM 687 C C . GLY A 1 96 ? -7.750 -14.018 3.036 1.00 73.69 96 GLY A C 1
ATOM 688 O O . GLY A 1 96 ? -8.518 -13.143 2.643 1.00 73.69 96 GLY A O 1
ATOM 689 N N . GLY A 1 97 ? -8.182 -15.155 3.585 1.00 62.47 97 GLY A N 1
ATOM 690 C CA . GLY A 1 97 ? -9.561 -15.285 4.051 1.00 62.47 97 GLY A CA 1
ATOM 691 C C . GLY A 1 97 ? -9.858 -14.174 5.060 1.00 62.47 97 GLY A C 1
ATOM 692 O O . GLY A 1 97 ? -9.036 -13.928 5.952 1.00 62.47 97 GLY A O 1
ATOM 693 N N . GLY A 1 98 ? -10.983 -13.481 4.870 1.00 54.62 98 GLY A N 1
ATOM 694 C CA . GLY A 1 98 ? -11.466 -12.471 5.809 1.00 54.62 98 GLY A CA 1
ATOM 695 C C . GLY A 1 98 ? -11.764 -13.085 7.181 1.00 54.62 98 GLY A C 1
ATOM 696 O O . GLY A 1 98 ? -11.822 -14.313 7.295 1.00 54.62 98 GLY A O 1
ATOM 697 N N . PRO A 1 99 ? -11.951 -12.264 8.230 1.00 48.38 99 PRO A N 1
ATOM 698 C CA . PRO A 1 99 ? -12.463 -12.775 9.494 1.00 48.38 99 PRO A CA 1
ATOM 699 C C . PRO A 1 99 ? -13.764 -13.527 9.204 1.00 48.38 99 PRO A C 1
ATOM 701 O O . PRO A 1 99 ? -14.699 -12.970 8.630 1.00 48.38 99 PRO A O 1
ATOM 704 N N . THR A 1 100 ? -13.800 -14.816 9.535 1.00 45.59 100 THR A N 1
ATOM 705 C CA . THR A 1 100 ? -15.025 -15.606 9.492 1.00 45.59 100 THR A CA 1
ATOM 706 C C . THR A 1 100 ? -15.991 -14.969 10.480 1.00 45.59 100 THR A C 1
ATOM 708 O O . THR A 1 100 ? -15.813 -15.104 11.692 1.00 45.59 100 THR A O 1
ATOM 711 N N . HIS A 1 101 ? -16.977 -14.228 9.977 1.00 44.56 101 HIS A N 1
ATOM 712 C CA . HIS A 1 101 ? -18.110 -13.836 10.798 1.00 44.56 101 HIS A CA 1
ATOM 713 C C . HIS A 1 101 ? -18.883 -15.125 11.068 1.00 44.56 101 HIS A C 1
ATOM 715 O O . HIS A 1 101 ? -19.469 -15.706 10.157 1.00 44.56 101 HIS A O 1
ATOM 721 N N . SER A 1 102 ? -18.726 -15.642 12.282 1.00 41.56 102 SER A N 1
ATOM 722 C CA . SER A 1 102 ? -19.512 -16.769 12.768 1.00 41.56 102 SER A CA 1
ATOM 723 C C . SER A 1 102 ? -20.723 -16.130 13.437 1.00 41.56 102 SER A C 1
ATOM 725 O O . SER A 1 102 ? -20.537 -15.451 14.447 1.00 41.56 102 SER A O 1
ATOM 727 N N . ASP A 1 103 ? -21.894 -16.252 12.812 1.00 47.16 103 ASP A N 1
ATOM 728 C CA . ASP A 1 103 ? -23.190 -16.090 13.490 1.00 47.16 103 ASP A CA 1
ATOM 729 C C . ASP A 1 103 ? -23.371 -1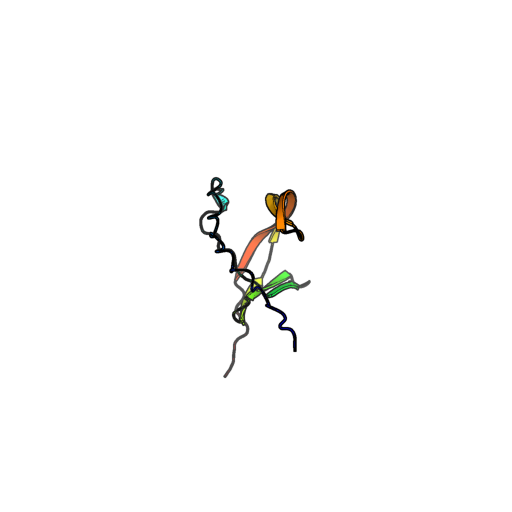7.194 14.546 1.00 47.16 103 ASP A C 1
ATOM 731 O O . ASP A 1 103 ? -22.928 -18.341 14.278 1.00 47.16 103 ASP A O 1
#

Sequence (103 aa):
MTSSDVRIPTAATTEATTPAAGSLDAQAVGRRILSTAFVRVGPDGYLTVEEHGGRTLVLRDVTMGKHDYCGIQALPDGTTGKICAAYGDVVAARAGGGPTHSD

pLDDT: mean 71.18, std 18.82, range [36.25, 92.19]

Radius of gyration: 21.38 Å; chains: 1; bounding box: 45×66×36 Å

Foldseek 3Di:
DDDDDDDDDDDDPPPPPPPPPDPQDPVNVPDDDAQFPDWDQDPQQWIWTQGPVRDIWIWHPFDWDKDWDWDWDQDPVRDIDTDTDIDIDRPDTDTDDDPPPDD

Secondary structure (DSSP, 8-state):
-------PPPP------PPP-----GGGTT-----EEEEEE-TTS-EEEEETTS-EEEEEEEEEEEEEEEEEEE-TTS-EEEEEEEEEEEEEEEEPPPP----